Protein AF-A0A8S3AF36-F1 (afdb_monomer)

Foldseek 3Di:
DCPDDDVVVCVPQVADAQDPDQA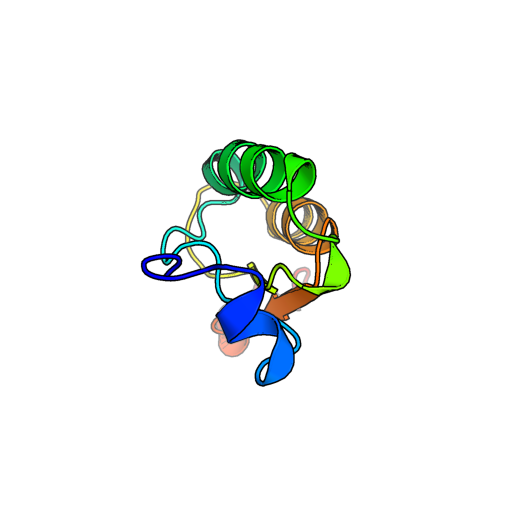LVVLQVSLVVVVVPDPQQRYQHEQEPDYDDDSVSSQVSRVSHHYHYPYPVVPDDPVND

Mean predicted aligned error: 2.46 Å

Secondary structure (DSSP, 8-state):
--SS--TTGGGT-S-B---S---HHHHHHHHHHHHTTS-GGGBEEEEES-SSS-HHHHHHHHTTSEEEEES-GGGS-TTT-

pLDDT: mean 96.1, std 2.48, range [86.56, 98.44]

Radius of gyration: 13.22 Å; Cα contacts (8 Å, |Δi|>4): 110; chains: 1; bounding box: 33×20×34 Å

Solvent-accessible surface area (backbone atoms only — not comparable to full-atom values): 4801 Å² total; per-residue (Å²): 86,49,90,79,81,51,77,77,58,47,77,80,37,80,54,44,48,63,49,76,69,44,31,43,71,63,38,51,60,54,52,56,61,46,52,79,79,42,64,44,74,29,36,48,24,49,32,42,81,49,64,89,71,54,70,66,57,28,43,61,57,16,58,68,30,31,63,48,76,66,49,72,68,94,74,50,53,86,92,74,106

Organism: NCBI:txid392030

Nearest PDB structures (foldseek):
  8k7v-assembly1_A  TM=9.434E-01  e=1.604E-04  Blautia pseudococcoides
  4ljy-assembly1_A  TM=3.231E-01  e=9.312E+00  Saccharomyces cerevisiae S288C
  4mq6-assembly1_B  TM=3.114E-01  e=8.720E+00  Mycobacterium tuberculosis

Structure (mmCIF, N/CA/C/O backbone):
data_AF-A0A8S3AF36-F1
#
_entry.id   AF-A0A8S3AF36-F1
#
loop_
_atom_site.group_PDB
_atom_site.id
_atom_site.type_symbol
_atom_site.label_atom_id
_atom_site.label_alt_id
_atom_site.label_comp_id
_atom_site.label_asym_id
_atom_site.label_entity_id
_atom_site.label_seq_id
_atom_site.pdbx_PDB_ins_code
_atom_site.Cartn_x
_atom_site.Cartn_y
_atom_site.Cartn_z
_atom_site.occupancy
_atom_site.B_iso_or_equiv
_atom_site.auth_seq_id
_atom_site.auth_comp_id
_atom_site.auth_asym_id
_atom_site.auth_atom_id
_atom_site.pdbx_PDB_model_num
ATOM 1 N N . GLY A 1 1 ? 7.817 -6.424 1.137 1.00 87.19 1 GLY A N 1
ATOM 2 C CA . GLY A 1 1 ? 7.815 -4.969 0.882 1.00 87.19 1 GLY A CA 1
ATOM 3 C C . GLY A 1 1 ? 8.512 -4.628 -0.424 1.00 87.19 1 GLY A C 1
ATOM 4 O O . GLY A 1 1 ? 8.691 -5.511 -1.256 1.00 87.19 1 GLY A O 1
ATOM 5 N N . GLY A 1 2 ? 8.941 -3.375 -0.601 1.00 93.12 2 GLY A N 1
ATOM 6 C CA . GLY A 1 2 ? 9.412 -2.839 -1.886 1.00 93.12 2 GLY A CA 1
ATOM 7 C C . GLY A 1 2 ? 10.887 -3.049 -2.237 1.00 93.12 2 GLY A C 1
ATOM 8 O O . GLY A 1 2 ? 11.497 -2.185 -2.859 1.00 93.12 2 GLY A O 1
ATOM 9 N N . GLY A 1 3 ? 11.480 -4.178 -1.841 1.00 94.19 3 GLY A N 1
ATOM 10 C CA . GLY A 1 3 ? 12.920 -4.433 -2.009 1.00 94.19 3 GLY A CA 1
ATOM 11 C C . GLY A 1 3 ? 13.395 -4.573 -3.463 1.00 94.19 3 GLY A C 1
ATOM 12 O O . GLY A 1 3 ? 14.591 -4.467 -3.723 1.00 94.19 3 GLY A O 1
ATOM 13 N N . ARG A 1 4 ? 12.482 -4.804 -4.414 1.00 95.38 4 ARG A N 1
ATOM 14 C CA . ARG A 1 4 ? 12.779 -4.821 -5.850 1.00 95.38 4 ARG A CA 1
ATOM 15 C C . ARG A 1 4 ? 11.546 -4.432 -6.656 1.00 95.38 4 ARG A C 1
ATOM 17 O O . ARG A 1 4 ? 10.646 -5.246 -6.842 1.00 95.38 4 ARG A O 1
ATOM 24 N N . ILE A 1 5 ? 11.522 -3.186 -7.116 1.00 94.94 5 ILE A N 1
ATOM 25 C CA . ILE A 1 5 ? 10.442 -2.630 -7.929 1.00 94.94 5 ILE A CA 1
ATOM 26 C C . ILE A 1 5 ? 11.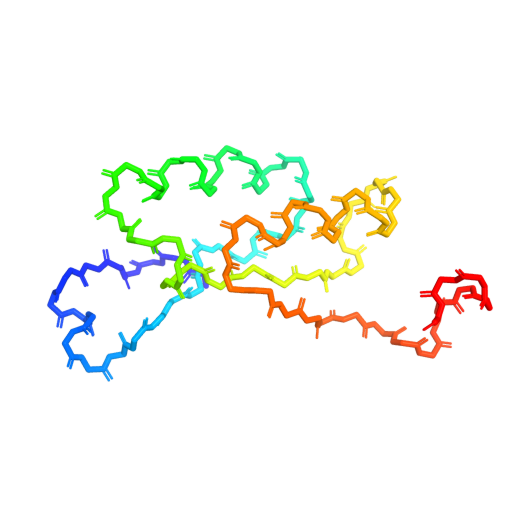081 -1.822 -9.049 1.00 94.94 5 ILE A C 1
ATOM 28 O O . ILE A 1 5 ? 11.755 -0.823 -8.806 1.00 94.94 5 ILE A O 1
ATOM 32 N N . ASP A 1 6 ? 10.867 -2.273 -10.275 1.00 95.69 6 ASP A N 1
ATOM 33 C CA . ASP A 1 6 ? 11.367 -1.633 -11.479 1.00 95.69 6 ASP A CA 1
ATOM 34 C C . ASP A 1 6 ? 10.486 -2.021 -12.673 1.00 95.69 6 ASP A C 1
ATOM 36 O O . ASP A 1 6 ? 9.703 -2.974 -12.621 1.00 95.69 6 ASP A O 1
ATOM 40 N N . TYR A 1 7 ? 10.610 -1.271 -13.766 1.00 95.94 7 TYR A N 1
ATOM 41 C CA . TYR A 1 7 ? 9.838 -1.524 -14.980 1.00 95.94 7 TYR A CA 1
ATOM 42 C C . TYR A 1 7 ? 10.151 -2.872 -15.644 1.00 95.94 7 TYR A C 1
ATOM 44 O O . TYR A 1 7 ? 9.327 -3.360 -16.411 1.00 95.94 7 TYR A O 1
ATOM 52 N N . GLY A 1 8 ? 11.298 -3.494 -15.350 1.00 96.56 8 GLY A N 1
ATOM 53 C CA . GLY A 1 8 ? 11.610 -4.844 -15.814 1.00 96.56 8 GLY A CA 1
ATOM 54 C C . GLY A 1 8 ? 10.748 -5.895 -15.114 1.00 96.56 8 GLY A C 1
ATOM 55 O O . GLY A 1 8 ? 10.224 -6.795 -15.767 1.00 96.56 8 GLY A O 1
ATOM 56 N N . VAL A 1 9 ? 10.533 -5.752 -13.803 1.00 95.25 9 VAL A N 1
ATOM 57 C CA . VAL A 1 9 ? 9.607 -6.610 -13.039 1.00 95.25 9 VAL A CA 1
ATOM 58 C C . VAL A 1 9 ? 8.154 -6.379 -13.469 1.00 95.25 9 VAL A C 1
ATOM 60 O O . VAL A 1 9 ? 7.400 -7.345 -13.603 1.00 95.25 9 VAL A O 1
ATOM 63 N N . LEU A 1 10 ? 7.768 -5.129 -13.760 1.00 95.12 10 LEU A N 1
ATOM 64 C CA . LEU A 1 10 ? 6.389 -4.789 -14.140 1.00 95.12 10 LEU A CA 1
ATOM 65 C C . LEU A 1 10 ? 5.912 -5.385 -15.476 1.00 95.12 10 LEU A C 1
ATOM 67 O O . LEU A 1 10 ? 4.716 -5.401 -15.755 1.00 95.12 10 LEU A O 1
ATOM 71 N N . GLN A 1 11 ? 6.819 -5.914 -16.299 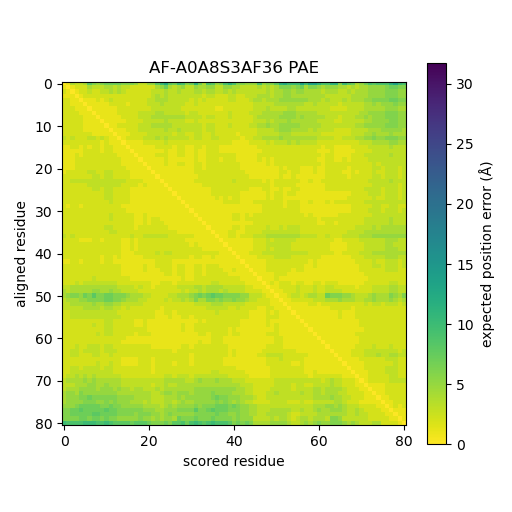1.00 96.00 11 GLN A N 1
ATOM 72 C CA . GLN A 1 11 ? 6.445 -6.666 -17.504 1.00 96.00 11 GLN A CA 1
ATOM 73 C C . GLN A 1 11 ? 5.775 -8.011 -17.184 1.00 96.00 11 GLN A C 1
ATOM 75 O O . GLN A 1 11 ? 5.068 -8.554 -18.030 1.00 96.00 11 GLN A O 1
ATOM 80 N N . TYR A 1 12 ? 5.994 -8.544 -15.978 1.00 97.00 12 TYR A N 1
ATOM 81 C CA . TYR A 1 12 ? 5.507 -9.859 -15.549 1.00 97.00 12 TYR A CA 1
ATOM 82 C C . TYR A 1 12 ? 4.516 -9.775 -14.384 1.00 97.00 12 TYR A C 1
ATOM 84 O O . TYR A 1 12 ? 3.680 -10.661 -14.224 1.00 97.00 12 TYR A O 1
ATOM 92 N N . PHE A 1 13 ? 4.594 -8.709 -13.587 1.00 96.50 13 PHE A N 1
ATOM 93 C CA . PHE A 1 13 ? 3.710 -8.454 -12.454 1.00 96.50 13 PHE A CA 1
ATOM 94 C C . PHE A 1 13 ? 3.078 -7.078 -12.622 1.00 96.50 13 PHE A C 1
ATOM 96 O O . PHE A 1 13 ? 3.781 -6.085 -12.721 1.00 96.50 13 PHE A O 1
ATOM 103 N N . THR A 1 14 ? 1.752 -6.990 -12.646 1.00 94.12 14 THR A N 1
ATOM 104 C CA . THR A 1 14 ? 1.057 -5.718 -12.919 1.00 94.12 14 THR A CA 1
ATOM 105 C C . THR A 1 14 ? 0.998 -4.777 -11.715 1.00 94.12 14 THR A C 1
ATOM 107 O O . THR A 1 14 ? 0.542 -3.642 -11.837 1.00 94.12 14 THR A O 1
ATOM 110 N N . GLU A 1 15 ? 1.450 -5.242 -10.553 1.00 96.44 15 GLU A N 1
ATOM 111 C CA . GLU A 1 15 ? 1.450 -4.511 -9.293 1.00 96.44 15 GLU A CA 1
ATOM 112 C C . GLU A 1 15 ? 2.539 -5.017 -8.355 1.00 96.44 15 GLU A C 1
ATOM 114 O O . GLU A 1 15 ? 3.096 -6.102 -8.537 1.00 96.44 15 GLU A O 1
ATOM 119 N N . PHE A 1 16 ? 2.826 -4.226 -7.330 1.00 97.69 16 PHE A N 1
ATOM 120 C CA . PHE A 1 16 ? 3.811 -4.553 -6.319 1.00 97.69 16 PHE A CA 1
ATOM 121 C C . PHE A 1 16 ? 3.389 -4.067 -4.938 1.00 97.69 16 PHE A C 1
ATOM 123 O O . PHE A 1 16 ? 2.621 -3.119 -4.767 1.00 97.69 16 PHE A O 1
ATOM 130 N N . TRP A 1 17 ? 3.968 -4.711 -3.931 1.00 97.88 17 TRP A N 1
ATOM 131 C CA . TRP A 1 17 ? 3.825 -4.334 -2.536 1.00 97.88 17 TRP A CA 1
ATOM 132 C C . TRP A 1 17 ? 4.924 -3.324 -2.154 1.00 97.88 17 TRP A C 1
ATOM 134 O O . TRP A 1 17 ? 6.087 -3.714 -2.024 1.00 97.88 17 TRP A O 1
ATOM 144 N N . PRO A 1 18 ? 4.608 -2.026 -1.983 1.00 97.12 18 PRO A N 1
ATOM 145 C CA . PRO A 1 18 ? 5.612 -0.963 -1.890 1.00 97.12 18 PRO A CA 1
ATOM 146 C C . PRO A 1 18 ? 6.375 -0.975 -0.560 1.00 97.12 18 PRO A C 1
ATOM 148 O O . PRO A 1 18 ? 7.522 -0.551 -0.500 1.00 97.12 18 PRO A O 1
ATOM 151 N N . SER A 1 19 ? 5.778 -1.466 0.528 1.00 97.75 19 SER A N 1
ATOM 152 C CA . SER A 1 19 ? 6.431 -1.538 1.839 1.00 97.75 19 SER A CA 1
ATOM 153 C C . SER A 1 19 ? 5.676 -2.467 2.776 1.00 97.75 19 SER A C 1
ATOM 155 O O . SER A 1 19 ? 4.451 -2.496 2.748 1.00 97.75 19 SER A O 1
ATOM 157 N N . ASP A 1 20 ? 6.392 -3.172 3.650 1.00 97.56 20 ASP A N 1
ATOM 158 C CA . ASP A 1 20 ? 5.756 -3.914 4.750 1.00 97.56 20 ASP A CA 1
ATOM 159 C C . ASP A 1 20 ? 5.253 -2.974 5.858 1.00 97.56 20 ASP A C 1
ATOM 161 O O . ASP A 1 20 ? 4.412 -3.364 6.664 1.00 97.56 20 ASP A O 1
ATOM 165 N N . ASN A 1 21 ? 5.703 -1.712 5.862 1.00 97.62 21 ASN A N 1
ATOM 166 C CA . ASN A 1 21 ? 5.101 -0.675 6.689 1.00 97.62 21 ASN A CA 1
ATOM 167 C C . ASN A 1 21 ? 3.703 -0.335 6.146 1.00 97.62 21 ASN A C 1
ATOM 169 O O . ASN A 1 21 ? 3.555 0.132 5.010 1.00 97.62 21 ASN A O 1
ATOM 173 N N . THR A 1 22 ? 2.686 -0.590 6.966 1.00 97.88 22 THR A N 1
ATOM 174 C CA . THR A 1 22 ? 1.267 -0.356 6.661 1.00 97.88 22 THR A CA 1
ATOM 175 C C . THR A 1 22 ? 0.636 0.705 7.562 1.00 97.88 22 THR A C 1
ATOM 177 O O . THR A 1 22 ? -0.569 0.923 7.476 1.00 97.88 22 THR A O 1
ATOM 180 N N . ASP A 1 23 ? 1.437 1.415 8.369 1.00 97.88 23 ASP A N 1
ATOM 181 C CA . ASP A 1 23 ? 0.958 2.588 9.101 1.00 97.88 23 ASP A CA 1
ATOM 182 C C . ASP A 1 23 ? 0.422 3.637 8.116 1.00 97.88 23 ASP A C 1
ATOM 184 O O . ASP A 1 23 ? 1.089 4.009 7.144 1.00 97.88 23 ASP A O 1
ATOM 188 N N . GLY A 1 24 ? -0.801 4.111 8.366 1.00 97.00 24 GLY A N 1
ATOM 189 C CA . GLY A 1 24 ? -1.493 5.018 7.455 1.00 97.00 24 GLY A CA 1
ATOM 190 C C . GLY A 1 24 ? -0.780 6.359 7.256 1.00 97.00 24 GLY A C 1
ATOM 191 O O . GLY A 1 24 ? -0.859 6.923 6.171 1.00 97.00 24 GLY A O 1
ATOM 192 N N . LEU A 1 25 ? -0.073 6.884 8.262 1.00 97.44 25 LEU A N 1
ATOM 193 C CA . LEU A 1 25 ? 0.644 8.156 8.137 1.00 97.44 25 LEU A CA 1
ATOM 194 C C . LEU A 1 25 ? 1.930 7.981 7.324 1.00 97.44 25 LEU A C 1
ATOM 196 O O . LEU A 1 25 ? 2.173 8.733 6.382 1.00 97.44 25 LEU A O 1
ATOM 200 N N . GLU A 1 26 ? 2.720 6.956 7.641 1.00 97.88 26 GLU A N 1
ATOM 201 C CA . GLU A 1 26 ? 3.955 6.637 6.910 1.00 97.88 26 GLU A CA 1
ATOM 202 C C . GLU A 1 26 ? 3.669 6.292 5.440 1.00 97.88 26 GLU A C 1
ATOM 204 O O . GLU A 1 26 ? 4.418 6.668 4.529 1.00 97.88 26 GLU A O 1
ATOM 209 N N . ARG A 1 27 ? 2.536 5.627 5.176 1.00 97.75 27 ARG A N 1
ATOM 210 C CA . ARG A 1 27 ? 2.111 5.276 3.819 1.00 97.75 27 ARG A CA 1
ATOM 211 C C . ARG A 1 27 ? 1.885 6.489 2.920 1.00 97.75 27 ARG A C 1
ATOM 213 O O . ARG A 1 27 ? 2.126 6.345 1.726 1.00 97.75 27 ARG A O 1
ATOM 220 N N . ILE A 1 28 ? 1.529 7.665 3.440 1.00 98.19 28 ILE A N 1
ATOM 221 C CA . ILE A 1 28 ? 1.396 8.884 2.620 1.00 98.19 28 ILE A CA 1
ATOM 222 C C . ILE A 1 28 ? 2.727 9.205 1.926 1.00 98.19 28 ILE A C 1
ATOM 224 O O . ILE A 1 28 ? 2.765 9.386 0.710 1.00 98.19 28 ILE A O 1
ATOM 228 N N . PHE A 1 29 ? 3.834 9.207 2.672 1.00 98.31 29 PHE A N 1
ATOM 229 C CA . PHE A 1 29 ? 5.158 9.539 2.138 1.00 98.31 29 PHE A CA 1
ATOM 230 C C . PHE A 1 29 ? 5.699 8.456 1.203 1.00 98.31 29 PHE A C 1
ATOM 232 O O . PHE A 1 29 ? 6.270 8.766 0.153 1.00 98.31 29 PHE A O 1
ATOM 239 N N . ILE A 1 30 ? 5.486 7.184 1.553 1.00 98.00 30 ILE A N 1
ATOM 240 C CA . ILE A 1 30 ? 5.906 6.041 0.732 1.00 98.00 30 ILE A CA 1
ATOM 241 C C . ILE A 1 30 ? 5.169 6.063 -0.610 1.00 98.00 30 ILE A C 1
ATOM 243 O O . ILE A 1 30 ? 5.798 6.012 -1.666 1.00 98.00 30 ILE A O 1
ATOM 247 N N . GLN A 1 31 ? 3.840 6.170 -0.582 1.00 98.00 31 GLN A N 1
ATOM 248 C CA . GLN A 1 31 ? 3.026 6.176 -1.795 1.00 98.00 31 GLN A CA 1
ATOM 249 C C . GLN A 1 31 ? 3.292 7.415 -2.652 1.00 98.00 31 GLN A C 1
ATOM 251 O O . GLN A 1 31 ? 3.425 7.289 -3.867 1.00 98.00 31 GLN A O 1
ATOM 256 N N . TRP A 1 32 ? 3.451 8.590 -2.034 1.00 98.00 32 TRP A N 1
ATOM 257 C CA . TRP A 1 32 ? 3.851 9.809 -2.738 1.00 98.00 32 TRP A CA 1
ATOM 258 C C . TRP A 1 32 ? 5.187 9.625 -3.465 1.00 98.00 32 TRP A C 1
ATOM 260 O O . TRP A 1 32 ? 5.288 9.934 -4.650 1.00 98.00 32 TRP A O 1
ATOM 270 N N . SER A 1 33 ? 6.177 9.017 -2.807 1.00 97.38 33 SER A N 1
ATOM 271 C CA . SER A 1 33 ? 7.484 8.738 -3.414 1.00 97.38 33 SER A CA 1
ATOM 272 C C . SER A 1 33 ? 7.382 7.790 -4.615 1.00 97.38 33 SER A C 1
ATOM 274 O O . SER A 1 33 ? 7.975 8.056 -5.659 1.00 97.38 33 SER A O 1
ATOM 276 N N . TYR A 1 34 ? 6.595 6.713 -4.513 1.00 97.56 34 TYR A N 1
ATOM 277 C CA . TYR A 1 34 ? 6.368 5.805 -5.644 1.00 97.56 34 TYR A CA 1
ATOM 278 C C . TYR A 1 34 ? 5.563 6.454 -6.781 1.00 97.56 34 TYR A C 1
ATOM 280 O O . TYR A 1 34 ? 5.823 6.151 -7.946 1.00 97.56 34 TYR A O 1
ATOM 288 N N . SER A 1 35 ? 4.642 7.374 -6.473 1.00 96.62 35 SER A N 1
ATOM 289 C CA . SER A 1 35 ? 3.781 8.030 -7.472 1.00 96.62 35 SER A CA 1
ATOM 290 C C . SER A 1 35 ? 4.542 8.873 -8.502 1.00 96.62 35 SER A C 1
ATOM 292 O O . SER A 1 35 ? 4.031 9.111 -9.593 1.00 96.62 35 SER A O 1
ATOM 294 N N . PHE A 1 36 ? 5.782 9.276 -8.201 1.00 97.19 36 PHE A N 1
ATOM 295 C CA . PHE A 1 36 ? 6.653 9.957 -9.166 1.00 97.19 36 PHE A CA 1
ATOM 296 C C . PHE A 1 36 ? 7.093 9.068 -10.326 1.00 97.19 36 PHE A C 1
ATOM 298 O O . PHE A 1 36 ? 7.414 9.576 -11.399 1.00 97.19 36 PHE A O 1
ATOM 305 N N . PHE A 1 37 ? 7.154 7.757 -10.104 1.00 96.19 37 PHE A N 1
ATOM 306 C CA . PHE A 1 37 ? 7.787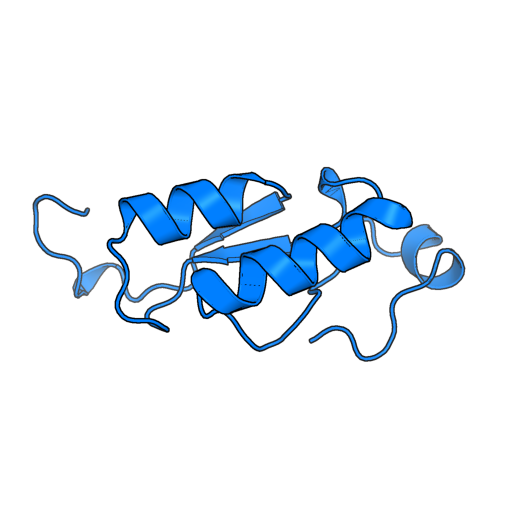 6.829 -11.035 1.00 96.19 37 PHE A CA 1
ATOM 307 C C . PHE A 1 37 ? 6.845 5.751 -11.535 1.00 96.19 37 PHE A C 1
ATOM 309 O O . PHE A 1 37 ? 7.095 5.228 -12.614 1.00 96.19 37 PHE A O 1
ATOM 316 N N . PHE A 1 38 ? 5.794 5.411 -10.788 1.00 97.44 38 PHE A N 1
ATOM 317 C CA . PHE A 1 38 ? 4.910 4.289 -11.089 1.00 97.44 38 PHE A CA 1
ATOM 318 C C . PHE A 1 38 ? 3.440 4.722 -11.084 1.00 97.44 38 PHE A C 1
ATOM 320 O O . PHE A 1 38 ? 3.045 5.566 -10.276 1.00 97.44 38 PHE A O 1
ATOM 327 N N . PRO A 1 39 ? 2.597 4.141 -11.956 1.00 96.81 39 PRO A N 1
ATOM 328 C CA . PRO A 1 39 ? 1.173 4.441 -11.965 1.00 96.81 39 PRO A CA 1
ATOM 329 C C . PRO A 1 39 ? 0.508 3.959 -10.670 1.00 96.81 39 PRO A C 1
ATOM 331 O O . PRO A 1 39 ? 0.804 2.865 -10.188 1.00 96.81 39 PRO A O 1
ATOM 334 N N . ALA A 1 40 ? -0.449 4.730 -10.149 1.00 97.25 40 ALA A N 1
ATOM 335 C CA . ALA A 1 40 ? -1.130 4.446 -8.879 1.00 97.25 40 ALA A CA 1
ATOM 336 C C . ALA A 1 40 ? -1.718 3.022 -8.793 1.00 97.25 40 ALA A C 1
ATOM 338 O O . ALA A 1 40 ? -1.620 2.369 -7.757 1.00 97.25 40 ALA A O 1
ATOM 339 N N . VAL A 1 41 ? -2.261 2.506 -9.903 1.00 96.44 41 VAL A N 1
ATOM 340 C CA . VAL A 1 41 ? -2.853 1.156 -9.975 1.00 96.44 41 VAL A CA 1
ATOM 341 C C . VAL A 1 41 ? -1.844 0.025 -9.730 1.00 96.44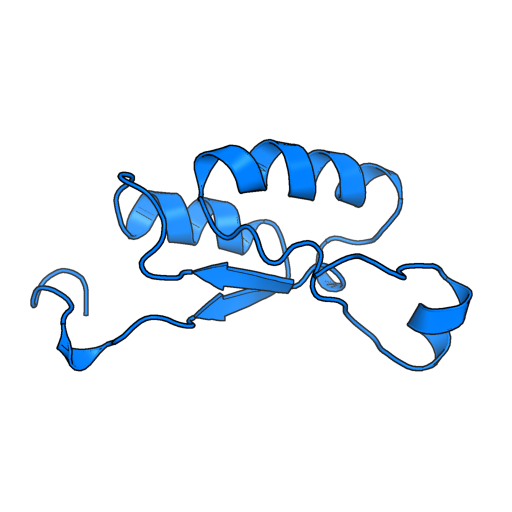 41 VAL A C 1
ATOM 343 O O . VAL A 1 41 ? -2.241 -1.068 -9.347 1.00 96.44 41 VAL A O 1
ATOM 346 N N . SER A 1 42 ? -0.545 0.281 -9.916 1.00 97.44 42 SER A N 1
ATOM 347 C CA . SER A 1 42 ? 0.513 -0.707 -9.663 1.00 97.44 42 SER A CA 1
ATOM 348 C C . SER A 1 42 ? 0.966 -0.759 -8.197 1.00 97.44 42 SER A C 1
ATOM 350 O O . SER A 1 42 ? 1.730 -1.647 -7.830 1.00 97.44 42 SER A O 1
ATOM 352 N N . ILE A 1 43 ? 0.505 0.167 -7.350 1.00 98.25 43 ILE A N 1
ATOM 353 C CA . ILE A 1 43 ? 0.945 0.308 -5.958 1.00 98.25 43 ILE A CA 1
ATOM 354 C C . ILE A 1 43 ? -0.105 -0.325 -5.036 1.00 98.25 43 ILE A C 1
ATOM 356 O O . ILE A 1 43 ? -1.154 0.273 -4.799 1.00 98.25 43 ILE A O 1
ATOM 360 N N . CYS A 1 44 ? 0.165 -1.515 -4.492 1.00 98.12 44 CYS A N 1
ATOM 361 C CA . CYS A 1 44 ? -0.756 -2.187 -3.569 1.00 98.12 44 CYS A CA 1
ATOM 362 C C . CYS A 1 44 ? -0.716 -1.565 -2.168 1.00 98.12 44 CYS A C 1
ATOM 364 O O . CYS A 1 44 ? 0.330 -1.491 -1.511 1.00 98.12 44 CYS A O 1
ATOM 366 N N . ASN A 1 45 ? -1.878 -1.160 -1.670 1.00 98.19 45 ASN A N 1
ATOM 367 C CA . ASN A 1 45 ? -2.035 -0.525 -0.371 1.00 98.19 45 ASN A CA 1
ATOM 368 C C . ASN A 1 45 ? -3.115 -1.249 0.419 1.00 98.19 45 ASN A C 1
ATOM 370 O O . ASN A 1 45 ? -4.297 -1.151 0.092 1.00 98.19 45 ASN A O 1
ATOM 374 N N . HIS A 1 46 ? -2.709 -1.986 1.450 1.00 98.19 46 HIS A N 1
ATOM 375 C CA . HIS A 1 46 ? -3.662 -2.694 2.291 1.00 98.19 46 HIS A CA 1
ATOM 376 C C . HIS A 1 46 ? -3.873 -1.961 3.608 1.00 98.19 46 HIS A C 1
ATOM 378 O O . HIS A 1 46 ? -2.923 -1.471 4.223 1.00 98.19 46 HIS A O 1
ATOM 384 N N . VAL A 1 47 ? -5.130 -1.919 4.035 1.00 97.81 47 VAL A N 1
ATOM 385 C CA . VAL A 1 47 ? -5.518 -1.508 5.380 1.00 97.81 47 VAL A CA 1
ATOM 386 C C . VAL A 1 47 ? -5.248 -2.673 6.331 1.00 97.81 47 VAL A C 1
ATOM 388 O O . VAL A 1 47 ? -5.785 -3.762 6.138 1.00 97.81 47 VAL A O 1
ATOM 391 N N . THR A 1 48 ? -4.427 -2.444 7.354 1.00 96.81 48 THR A N 1
ATOM 392 C CA . THR A 1 48 ? 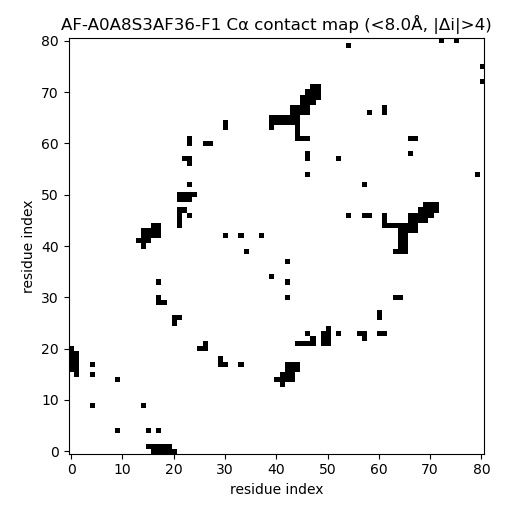-4.100 -3.416 8.412 1.00 96.81 48 THR A CA 1
ATOM 393 C C . THR A 1 48 ? -4.446 -2.844 9.781 1.00 96.81 48 THR A C 1
ATOM 395 O O . THR A 1 48 ? -4.799 -1.670 9.890 1.00 96.81 48 THR A O 1
ATOM 398 N N . ASP A 1 49 ? -4.265 -3.632 10.841 1.00 93.44 49 ASP A N 1
ATOM 399 C CA . ASP A 1 49 ? -4.351 -3.173 12.236 1.00 93.44 49 ASP A CA 1
ATOM 400 C C . ASP A 1 49 ? -3.197 -2.234 12.666 1.00 93.44 49 ASP A C 1
ATOM 402 O O . ASP A 1 49 ? -3.137 -1.819 13.825 1.00 93.44 49 ASP A O 1
ATOM 406 N N . TRP A 1 50 ? -2.259 -1.888 11.773 1.00 95.31 50 TRP A N 1
ATOM 407 C CA . TRP A 1 50 ? -1.141 -1.002 12.103 1.00 95.31 50 TRP A CA 1
ATOM 408 C C . TRP A 1 50 ? -1.565 0.470 12.076 1.00 95.31 50 TRP A C 1
ATOM 410 O O . TRP A 1 50 ? -2.019 1.002 11.064 1.00 95.31 50 TRP A O 1
ATOM 420 N N . GLY A 1 51 ? -1.328 1.154 13.192 1.00 89.62 51 GLY A N 1
ATOM 421 C CA . GLY A 1 51 ? -1.437 2.604 13.313 1.00 89.62 51 GLY A CA 1
ATOM 422 C C . GLY A 1 51 ? -2.407 3.000 14.415 1.00 89.62 51 GLY A C 1
ATOM 423 O O . GLY A 1 51 ? -2.976 2.159 15.105 1.00 89.62 51 GLY A O 1
ATOM 424 N N . LYS A 1 52 ? -2.569 4.308 14.617 1.00 92.88 52 LYS A N 1
ATOM 425 C CA . LYS A 1 52 ? -3.507 4.872 15.612 1.00 92.88 52 LYS A CA 1
ATOM 426 C C . LYS A 1 52 ? -4.667 5.630 14.969 1.00 92.88 52 LYS A C 1
ATOM 428 O O . LYS A 1 52 ? -5.512 6.178 15.668 1.00 92.88 52 LYS A O 1
ATOM 433 N N . GLN A 1 53 ? -4.668 5.731 13.645 1.00 95.88 53 GLN A N 1
ATOM 434 C CA . GLN A 1 53 ? -5.647 6.484 12.879 1.00 95.88 53 GLN A CA 1
ATOM 435 C C . GLN A 1 53 ? -6.921 5.653 12.675 1.00 95.88 53 GLN A C 1
ATOM 437 O O . GLN A 1 53 ? -6.879 4.419 12.650 1.00 95.88 53 GLN A O 1
ATOM 442 N N . SER A 1 54 ? -8.054 6.336 12.498 1.00 96.06 54 SER A N 1
ATOM 443 C CA . SER A 1 54 ? -9.348 5.685 12.268 1.00 96.06 54 SER A CA 1
ATOM 444 C C . SER A 1 54 ? -9.317 4.758 11.049 1.00 96.06 54 SER A C 1
ATOM 446 O O . SER A 1 54 ? -8.521 4.962 10.123 1.00 96.06 54 SER A O 1
ATOM 448 N N . LEU A 1 55 ? -10.207 3.757 11.013 1.00 95.94 55 LEU A N 1
ATOM 449 C CA . LEU A 1 55 ? -10.335 2.879 9.847 1.00 95.94 55 LEU A CA 1
ATOM 450 C C . LEU A 1 55 ? -10.613 3.677 8.569 1.00 95.94 55 LEU A C 1
ATOM 452 O O . LEU A 1 55 ? -10.023 3.394 7.525 1.00 95.94 55 LEU A O 1
ATOM 456 N N . LYS A 1 56 ? -11.430 4.733 8.673 1.00 96.75 56 LYS A N 1
ATOM 457 C CA . LYS A 1 56 ? -11.673 5.671 7.575 1.00 96.75 56 LYS A CA 1
ATOM 458 C C . LYS A 1 56 ? -10.377 6.284 7.044 1.00 96.75 56 LYS A C 1
ATOM 460 O O . LYS A 1 56 ? -10.144 6.228 5.844 1.00 96.75 56 LYS A O 1
ATOM 465 N N . PHE A 1 57 ? -9.533 6.840 7.913 1.00 97.94 57 PHE A N 1
ATOM 466 C CA . PHE A 1 57 ? -8.280 7.462 7.480 1.00 97.94 57 PHE A CA 1
ATOM 467 C C . PHE A 1 57 ? -7.367 6.452 6.779 1.00 97.94 57 PHE A C 1
ATOM 469 O O . PHE A 1 57 ? -6.853 6.727 5.698 1.00 97.94 57 PHE A O 1
ATOM 476 N N . ARG A 1 58 ? -7.190 5.265 7.374 1.00 97.69 58 ARG A N 1
ATOM 477 C CA . ARG A 1 58 ? -6.364 4.200 6.785 1.00 97.69 58 ARG A CA 1
ATOM 478 C C . ARG A 1 58 ? -6.910 3.756 5.424 1.00 97.69 58 ARG A C 1
ATOM 480 O O . ARG A 1 58 ? -6.130 3.558 4.497 1.00 97.69 58 ARG A O 1
ATOM 487 N N . THR A 1 59 ? -8.233 3.670 5.291 1.00 97.75 59 THR A N 1
ATOM 488 C CA . THR A 1 59 ? -8.917 3.355 4.028 1.00 97.75 59 THR A CA 1
ATOM 489 C C . THR A 1 59 ? -8.696 4.443 2.980 1.00 97.75 59 THR A C 1
ATOM 491 O O . THR A 1 59 ? -8.267 4.128 1.875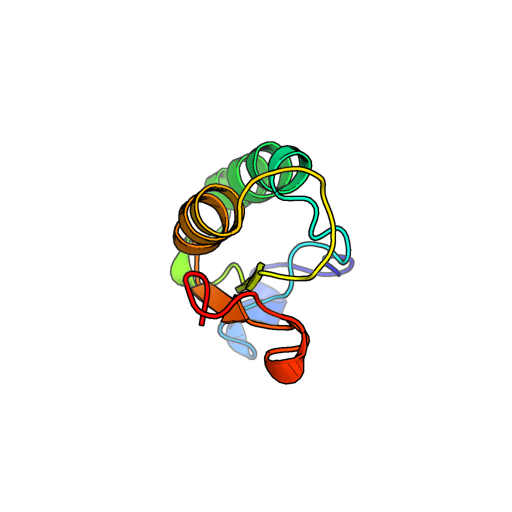 1.00 97.75 59 THR A O 1
ATOM 494 N N . ASP A 1 60 ? -8.907 5.714 3.330 1.00 98.44 60 ASP A N 1
ATOM 495 C CA . ASP A 1 60 ? -8.720 6.847 2.414 1.00 98.44 60 ASP A CA 1
ATOM 496 C C . ASP A 1 60 ? -7.272 6.895 1.879 1.00 98.44 60 ASP A C 1
ATOM 498 O O . ASP A 1 60 ? -7.054 7.084 0.682 1.00 98.44 60 ASP A O 1
ATOM 502 N N . VAL A 1 61 ? -6.275 6.653 2.742 1.00 98.38 61 VAL A N 1
ATOM 503 C CA . VAL A 1 61 ? -4.862 6.562 2.330 1.00 98.38 61 VAL A CA 1
ATOM 504 C C . VAL A 1 61 ? -4.608 5.341 1.446 1.00 98.38 61 VAL A C 1
ATOM 506 O O . VAL A 1 61 ? -3.863 5.424 0.471 1.00 98.38 61 VAL A O 1
ATOM 509 N N . ALA A 1 62 ? -5.197 4.187 1.757 1.00 98.31 62 ALA A N 1
ATO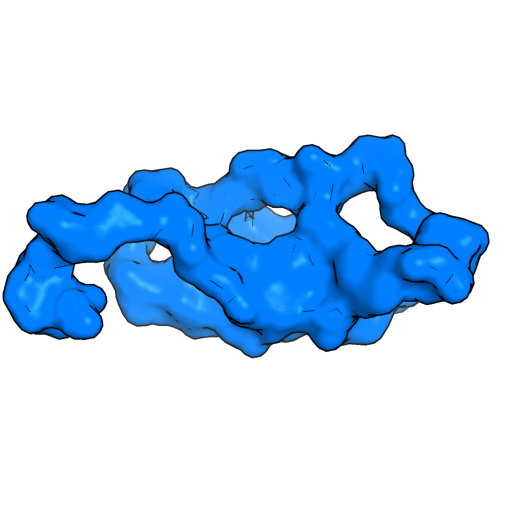M 510 C CA . ALA A 1 62 ? -5.013 2.991 0.943 1.00 98.31 62 ALA A CA 1
ATOM 511 C C . ALA A 1 62 ? -5.643 3.133 -0.460 1.00 98.31 62 ALA A C 1
ATOM 513 O O . ALA A 1 62 ? -5.076 2.663 -1.449 1.00 98.31 62 ALA A O 1
ATOM 514 N N . MET A 1 63 ? -6.754 3.867 -0.567 1.00 98.25 63 MET A N 1
ATOM 515 C CA . MET A 1 63 ? -7.462 4.155 -1.822 1.00 98.25 63 MET A CA 1
ATOM 516 C C . MET A 1 63 ? -6.688 5.037 -2.815 1.00 98.25 63 MET A C 1
ATOM 518 O O . MET A 1 63 ? -7.104 5.151 -3.965 1.00 98.25 63 MET A O 1
ATOM 522 N N . MET A 1 64 ? -5.555 5.631 -2.426 1.00 97.38 64 MET A N 1
ATOM 523 C CA . MET A 1 64 ? -4.670 6.359 -3.349 1.00 97.38 64 MET A CA 1
ATOM 524 C C . MET A 1 64 ? -3.973 5.447 -4.380 1.00 97.38 64 MET A C 1
ATOM 526 O O . MET A 1 64 ? -3.411 5.943 -5.356 1.00 97.38 64 MET A O 1
ATOM 530 N N . GLY A 1 65 ? -4.000 4.128 -4.174 1.00 97.38 65 GLY A N 1
ATOM 531 C CA . GLY A 1 65 ? -3.474 3.125 -5.100 1.00 97.38 65 GLY A CA 1
ATOM 532 C C . GLY A 1 65 ? -4.420 1.934 -5.219 1.00 97.38 65 GLY A C 1
ATOM 533 O O . GLY A 1 65 ? -5.641 2.080 -5.154 1.00 97.38 65 GLY A O 1
ATOM 534 N N . LYS A 1 66 ? -3.872 0.732 -5.384 1.00 97.94 66 LYS A N 1
ATOM 535 C CA . LYS A 1 66 ? -4.671 -0.491 -5.407 1.00 97.94 66 LYS A CA 1
ATOM 536 C C . LYS A 1 66 ? -5.034 -0.914 -3.980 1.00 97.94 66 LYS A C 1
ATOM 538 O O . LYS A 1 66 ? -4.209 -1.480 -3.266 1.00 97.94 66 LYS A O 1
ATOM 543 N N . LEU A 1 67 ? -6.270 -0.617 -3.585 1.00 98.31 67 LEU A N 1
ATOM 544 C CA . LEU A 1 67 ? -6.824 -0.923 -2.266 1.00 98.31 67 LEU A CA 1
ATOM 545 C C . LEU A 1 67 ? -6.898 -2.437 -1.997 1.00 98.31 67 LEU A C 1
ATOM 547 O O . LEU A 1 67 ? -7.34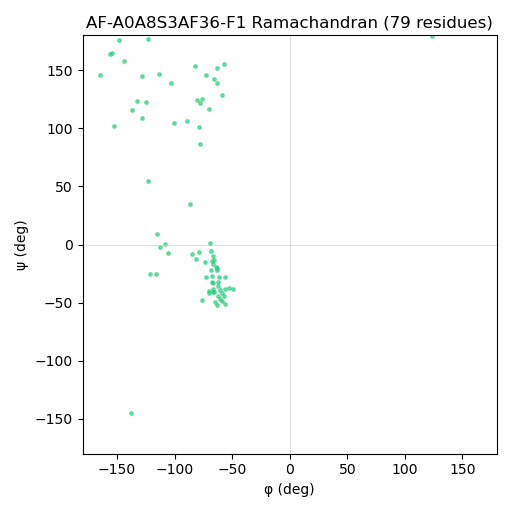9 -3.205 -2.847 1.00 98.31 67 LEU A O 1
ATOM 551 N N . GLY A 1 68 ? -6.558 -2.828 -0.771 1.00 97.94 68 GLY A N 1
ATOM 552 C CA . GLY A 1 68 ? -6.876 -4.127 -0.182 1.00 97.94 68 GLY A CA 1
ATOM 553 C C . GLY A 1 68 ? -7.075 -4.030 1.334 1.00 97.94 68 GLY A C 1
ATOM 554 O O . GLY A 1 68 ? -6.884 -2.969 1.932 1.00 97.94 68 GLY A O 1
ATOM 555 N N . TYR A 1 69 ? -7.449 -5.142 1.960 1.00 97.25 69 TYR A N 1
ATOM 556 C CA . TYR A 1 69 ? -7.625 -5.252 3.409 1.00 97.25 69 TYR A CA 1
ATOM 557 C C . TYR A 1 69 ? -6.925 -6.509 3.915 1.00 97.25 69 TYR A C 1
ATOM 559 O O . TYR A 1 69 ? -7.270 -7.611 3.501 1.00 97.25 69 TYR A O 1
ATOM 567 N N . ASP A 1 70 ? -6.010 -6.319 4.860 1.00 96.69 70 ASP A N 1
ATOM 568 C CA . ASP A 1 70 ? -5.349 -7.370 5.637 1.00 96.69 70 ASP A CA 1
ATOM 569 C C . ASP A 1 70 ? -5.611 -7.094 7.126 1.00 96.69 70 ASP A C 1
ATOM 571 O O . ASP A 1 70 ? -4.700 -6.920 7.939 1.00 96.69 70 ASP A O 1
ATOM 575 N N . ILE A 1 71 ? -6.893 -6.964 7.467 1.00 94.56 71 ILE A N 1
ATOM 576 C CA . ILE A 1 71 ? -7.376 -6.651 8.812 1.00 94.56 71 ILE A CA 1
ATOM 577 C C . ILE A 1 71 ? -8.148 -7.835 9.390 1.00 94.56 71 ILE A C 1
ATOM 579 O O . ILE A 1 71 ? -8.823 -8.567 8.660 1.00 94.56 71 ILE A O 1
ATOM 583 N N . VAL A 1 72 ? -8.079 -8.036 10.707 1.00 93.44 72 VAL A N 1
ATOM 584 C CA . VAL A 1 72 ? -8.860 -9.092 11.364 1.00 93.44 72 VAL A CA 1
ATOM 585 C C . VAL A 1 72 ? -10.309 -8.628 11.520 1.00 93.44 72 VAL A C 1
ATOM 587 O O . VAL A 1 72 ? -10.699 -8.104 12.558 1.00 93.44 72 VAL A O 1
ATOM 590 N N . VAL A 1 73 ? -11.117 -8.860 10.483 1.00 93.06 73 VAL A N 1
ATOM 591 C CA . VAL A 1 73 ? -12.520 -8.413 10.371 1.00 93.06 73 VAL A CA 1
ATOM 592 C C . VAL A 1 73 ? -13.359 -8.739 11.615 1.00 93.06 73 VAL A C 1
ATOM 594 O O . VAL A 1 73 ? -14.144 -7.916 12.065 1.00 93.06 73 VAL A O 1
ATOM 597 N N . SER A 1 74 ? -13.149 -9.903 12.239 1.00 94.19 74 SER A N 1
ATOM 598 C CA . SER A 1 74 ? -13.889 -10.322 13.440 1.00 94.19 74 SER A CA 1
ATOM 599 C C . SER A 1 74 ? -13.593 -9.502 14.705 1.00 94.19 74 SER A C 1
ATOM 601 O O . SER A 1 74 ? -14.170 -9.786 15.751 1.00 94.19 74 SER A O 1
ATOM 603 N N . LYS A 1 75 ? -12.630 -8.576 14.657 1.00 92.25 75 LYS A N 1
ATOM 604 C CA . LYS A 1 75 ? -12.253 -7.685 15.764 1.00 92.25 75 LYS A CA 1
ATOM 605 C C . LYS A 1 75 ? -12.672 -6.233 15.534 1.00 92.25 75 LYS A C 1
ATOM 607 O O . LYS A 1 75 ? -12.364 -5.399 16.379 1.00 92.25 75 LYS A O 1
ATOM 612 N N . LEU A 1 76 ? -13.309 -5.933 14.405 1.00 92.25 76 LEU A N 1
ATOM 613 C CA . LEU A 1 76 ? -13.837 -4.602 14.135 1.00 92.25 76 LEU A CA 1
ATOM 614 C C . LEU A 1 76 ? -15.070 -4.339 14.999 1.00 92.25 76 LEU A C 1
ATOM 616 O O . LEU A 1 76 ? -15.852 -5.252 15.275 1.00 92.25 76 LEU A O 1
ATOM 620 N N . ASP A 1 77 ? -15.235 -3.084 15.408 1.00 92.69 77 ASP A N 1
ATOM 621 C CA . ASP A 1 77 ? -16.480 -2.627 16.016 1.00 92.69 77 ASP A CA 1
ATOM 622 C C . ASP A 1 77 ? -17.625 -2.736 14.996 1.00 92.69 77 ASP A C 1
ATOM 624 O O . ASP A 1 77 ? -17.408 -2.595 13.794 1.00 92.69 77 ASP A O 1
ATOM 628 N N . GLU A 1 78 ? -18.868 -2.921 15.454 1.00 94.31 78 GLU A N 1
ATOM 629 C CA . GLU A 1 78 ? -20.036 -3.068 14.562 1.00 94.31 78 GLU A CA 1
ATOM 630 C C . GLU A 1 78 ? -20.216 -1.895 13.583 1.00 94.31 78 GLU A C 1
ATOM 632 O O . GLU A 1 78 ? -20.746 -2.079 12.495 1.00 94.31 78 GLU A O 1
ATOM 637 N N . ASN A 1 79 ? -19.764 -0.692 13.956 1.00 92.56 79 ASN A N 1
ATOM 638 C CA . ASN A 1 79 ? -19.826 0.499 13.101 1.00 92.56 79 ASN A CA 1
ATOM 639 C C . ASN A 1 79 ? -18.688 0.579 12.064 1.00 92.56 79 ASN A C 1
ATOM 641 O O . ASN A 1 79 ? -18.723 1.451 11.195 1.00 92.56 79 ASN A O 1
ATOM 645 N N . GLU A 1 80 ? -17.652 -0.249 12.199 1.00 89.75 80 GLU A N 1
ATOM 646 C CA . GLU A 1 80 ? -16.481 -0.310 11.315 1.00 89.75 80 GLU A CA 1
ATOM 647 C C . GLU A 1 80 ? -16.490 -1.546 10.394 1.00 89.75 80 GLU A C 1
ATOM 649 O O . GLU A 1 80 ? -15.640 -1.640 9.506 1.00 89.75 80 GLU A O 1
ATOM 654 N N . LEU A 1 81 ? -17.436 -2.469 10.606 1.00 86.56 81 LEU A N 1
ATOM 655 C CA . LEU A 1 81 ? -17.685 -3.654 9.781 1.00 86.56 81 LEU A CA 1
ATOM 656 C C . LEU A 1 81 ? -18.511 -3.316 8.528 1.00 86.56 81 LEU A C 1
ATOM 658 O O . LEU A 1 81 ? -18.171 -3.862 7.453 1.00 86.56 81 LEU A O 1
#

InterPro domains:
  IPR013785 Aldolase-type TIM barrel [G3DSA:3.20.20.70] (1-81)
  IPR017853 Glycoside hydrolase superfamily [SSF51445] (1-80)

Sequence (81 aa):
GGGRIDYGVLQYFTEFWPSDNTDGLERIFIQWSYSFFFPAVSICNHVTDWGKQSLKFRTDVAMMGKLGYDIVVSKLDENEL